Protein AF-A0A7C6PS18-F1 (afdb_monomer_lite)

pLDDT: mean 82.8, std 11.91, range [51.41, 96.12]

Foldseek 3Di:
DPPVVVVVVVVVVVVVVVCCVPPVVVVVVVVVVVVVVVVVVVVVVVVVVVVVVVVVVVVPPDPPPPQPFFQDPVPRDTDRDPAQADPPPRDGGDD

Radius of gyration: 37.12 Å; chains: 1; bounding box: 58×28×103 Å

Secondary structure (DSSP, 8-state):
--HHHHHHHHHHHHHHHHHIIIIIHHHHHHHHHHHHHHHHHHHHHHHHHHHHHHHHHHHTS--TT---EEE-TTT--EEE-SSSB-TTT--B---

Structure (mmCIF, N/CA/C/O backbone):
data_AF-A0A7C6PS18-F1
#
_entry.id   AF-A0A7C6PS18-F1
#
loop_
_atom_site.group_PDB
_atom_site.id
_atom_site.type_symbol
_atom_site.label_atom_id
_atom_site.label_alt_id
_atom_site.label_comp_id
_atom_site.label_asym_id
_atom_site.label_entity_id
_atom_site.label_seq_id
_atom_site.pdbx_PDB_ins_code
_atom_site.Cartn_x
_atom_site.Cartn_y
_atom_site.Cartn_z
_atom_site.occupancy
_atom_site.B_iso_or_equiv
_atom_site.auth_seq_id
_atom_site.auth_comp_id
_atom_site.auth_asym_id
_atom_site.auth_atom_id
_atom_site.pdbx_PDB_model_num
ATOM 1 N N . MET A 1 1 ? 19.377 -4.061 -59.408 1.00 56.97 1 MET A N 1
ATOM 2 C CA . MET A 1 1 ? 19.996 -3.377 -58.254 1.00 56.97 1 MET A CA 1
ATOM 3 C C . MET A 1 1 ? 21.427 -3.850 -58.192 1.00 56.97 1 MET A C 1
ATOM 5 O O . MET A 1 1 ? 21.638 -5.050 -58.073 1.00 56.97 1 MET A O 1
ATOM 9 N N . ASP A 1 2 ? 22.382 -2.943 -58.373 1.00 68.75 2 ASP A N 1
ATOM 10 C CA . ASP A 1 2 ? 23.803 -3.284 -58.339 1.00 68.75 2 ASP A CA 1
ATOM 11 C C . ASP A 1 2 ? 24.164 -3.849 -56.965 1.00 68.75 2 ASP A C 1
ATOM 13 O O . ASP A 1 2 ? 23.728 -3.321 -55.940 1.00 68.75 2 ASP A O 1
ATOM 17 N N . SER A 1 3 ? 24.964 -4.916 -56.940 1.00 73.06 3 SER A N 1
ATOM 18 C CA . SER A 1 3 ? 25.371 -5.626 -55.716 1.00 73.06 3 SER A CA 1
ATOM 19 C C . SER A 1 3 ? 25.985 -4.707 -54.646 1.00 73.06 3 SER A C 1
ATOM 21 O O . SER A 1 3 ? 26.010 -5.056 -53.469 1.00 73.06 3 SER A O 1
ATOM 23 N N . PHE A 1 4 ? 26.472 -3.529 -55.038 1.00 74.06 4 PHE A N 1
ATOM 24 C CA . PHE A 1 4 ? 26.992 -2.503 -54.137 1.00 74.06 4 PHE A CA 1
ATOM 25 C C . PHE A 1 4 ? 25.890 -1.734 -53.393 1.00 74.06 4 PHE A C 1
ATOM 27 O O . PHE A 1 4 ? 26.047 -1.426 -52.212 1.00 74.06 4 PHE A O 1
ATOM 34 N N . GLY A 1 5 ? 24.749 -1.470 -54.035 1.00 80.31 5 GLY A N 1
ATOM 35 C CA . GLY A 1 5 ? 23.631 -0.751 -53.418 1.00 80.31 5 GLY A CA 1
ATOM 36 C C . GLY A 1 5 ? 22.955 -1.550 -52.301 1.00 80.31 5 GLY A C 1
ATOM 37 O O . GLY A 1 5 ? 22.558 -0.983 -51.285 1.00 80.31 5 GLY A O 1
ATOM 38 N N . SER A 1 6 ? 22.886 -2.877 -52.440 1.00 84.75 6 SER A N 1
ATOM 39 C CA . SER A 1 6 ? 22.338 -3.756 -51.400 1.00 84.75 6 SER A CA 1
ATOM 40 C C . SER A 1 6 ? 23.215 -3.816 -50.150 1.00 84.75 6 SER A C 1
ATOM 42 O O . SER A 1 6 ? 22.688 -3.837 -49.043 1.00 84.75 6 SER A O 1
ATOM 44 N N . VAL A 1 7 ? 24.544 -3.799 -50.301 1.00 87.38 7 VAL A N 1
ATOM 45 C CA . VAL A 1 7 ? 25.477 -3.844 -49.160 1.00 87.38 7 VAL A CA 1
ATOM 46 C C . VAL A 1 7 ? 25.380 -2.568 -48.324 1.00 87.38 7 VAL A C 1
ATOM 48 O O . VAL A 1 7 ? 25.317 -2.638 -47.098 1.00 87.38 7 VAL A O 1
ATOM 51 N N . ILE A 1 8 ? 25.295 -1.406 -48.976 1.00 89.69 8 ILE A N 1
ATOM 52 C CA . ILE A 1 8 ? 25.142 -0.115 -48.292 1.00 89.69 8 ILE A CA 1
ATOM 53 C C . ILE A 1 8 ? 23.802 -0.053 -47.550 1.00 89.69 8 ILE A C 1
ATOM 55 O O . ILE A 1 8 ? 23.764 0.347 -46.388 1.00 89.69 8 ILE A O 1
ATOM 59 N N . LEU A 1 9 ? 22.712 -0.500 -48.184 1.00 90.69 9 LEU A N 1
ATOM 60 C CA . LEU A 1 9 ? 21.388 -0.519 -47.561 1.00 90.69 9 LEU A CA 1
ATOM 61 C C . LEU A 1 9 ? 21.364 -1.394 -46.300 1.00 90.69 9 LEU A C 1
ATOM 63 O O . LEU A 1 9 ? 20.887 -0.955 -45.256 1.00 90.69 9 LEU A O 1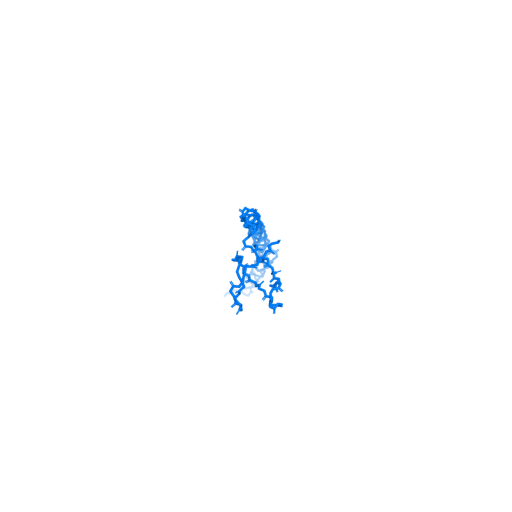
ATOM 67 N N . VAL A 1 10 ? 21.919 -2.607 -46.374 1.00 92.00 10 VAL A N 1
ATOM 68 C CA . VAL A 1 10 ? 22.011 -3.512 -45.218 1.00 92.00 10 VAL A CA 1
ATOM 69 C C . VAL A 1 10 ? 22.868 -2.892 -44.111 1.00 92.00 10 VAL A C 1
ATOM 71 O O . VAL A 1 10 ? 22.475 -2.933 -42.948 1.00 92.00 10 VAL A O 1
ATOM 74 N N . GLY A 1 11 ? 23.985 -2.244 -44.457 1.00 92.06 11 GLY A N 1
ATOM 75 C CA . GLY A 1 11 ? 24.828 -1.535 -43.492 1.00 92.06 11 GLY A CA 1
ATOM 76 C C . GLY A 1 11 ? 24.089 -0.417 -42.748 1.00 92.06 11 GLY A C 1
ATOM 77 O O . GLY A 1 11 ? 24.174 -0.334 -41.524 1.00 92.06 11 GLY A O 1
ATOM 78 N N . VAL A 1 12 ? 23.307 0.402 -43.457 1.00 94.50 12 VAL A N 1
ATOM 79 C CA . VAL A 1 12 ? 22.504 1.477 -42.845 1.00 94.50 12 VAL A CA 1
ATOM 80 C C . VAL A 1 12 ? 21.435 0.913 -41.908 1.00 94.50 12 VAL A C 1
ATOM 82 O O . VAL A 1 12 ? 21.257 1.430 -40.807 1.00 94.50 12 VAL A O 1
ATOM 85 N N . LEU A 1 13 ? 20.755 -0.166 -42.302 1.00 93.56 13 LEU A N 1
ATOM 86 C CA . LEU A 1 13 ? 19.742 -0.809 -41.459 1.00 93.56 13 LEU A CA 1
ATOM 87 C C . LEU A 1 13 ? 20.347 -1.399 -40.180 1.00 93.56 13 LEU A C 1
ATOM 89 O O . LEU A 1 13 ? 19.759 -1.259 -39.108 1.00 93.56 13 LEU A O 1
ATOM 93 N N . ILE A 1 14 ? 21.538 -1.999 -40.272 1.00 94.75 14 ILE A N 1
ATOM 94 C CA . ILE A 1 14 ? 22.268 -2.502 -39.102 1.00 94.75 14 ILE A CA 1
ATOM 95 C C . ILE A 1 14 ? 22.628 -1.344 -38.170 1.00 94.75 14 ILE A C 1
ATOM 97 O O . ILE A 1 14 ? 22.358 -1.423 -36.976 1.00 94.75 14 ILE A O 1
ATOM 101 N N . ILE A 1 15 ? 23.176 -0.245 -38.696 1.00 94.56 15 ILE A N 1
ATOM 102 C CA . ILE A 1 15 ? 23.539 0.923 -37.880 1.00 94.56 15 ILE A CA 1
ATOM 103 C C . ILE A 1 15 ? 22.300 1.518 -37.195 1.00 94.56 15 ILE A C 1
ATOM 105 O O . ILE A 1 15 ? 22.340 1.791 -35.998 1.00 94.56 15 ILE A O 1
ATOM 109 N N . MET A 1 16 ? 21.181 1.663 -37.909 1.00 91.44 16 MET A N 1
ATOM 110 C CA . MET A 1 16 ? 19.925 2.157 -37.329 1.00 91.44 16 MET A CA 1
ATOM 111 C C . MET A 1 16 ? 19.380 1.225 -36.243 1.00 91.44 16 MET A C 1
ATOM 113 O O . MET A 1 16 ? 18.917 1.694 -35.205 1.00 91.44 16 MET A O 1
ATOM 117 N N . SER A 1 17 ? 19.490 -0.091 -36.440 1.00 93.38 17 SER A N 1
ATOM 118 C CA . SER A 1 17 ? 19.116 -1.079 -35.427 1.00 93.38 17 SER A CA 1
ATOM 119 C C . SER A 1 17 ? 20.005 -0.982 -34.184 1.00 93.38 17 SER A C 1
ATOM 121 O O . SER A 1 17 ? 19.491 -0.973 -33.067 1.00 93.38 17 SER A O 1
ATOM 123 N N . LEU A 1 18 ? 21.320 -0.820 -34.356 1.00 94.00 18 LEU A N 1
ATOM 124 C CA . LEU A 1 18 ? 22.254 -0.648 -33.243 1.00 94.00 18 LEU A CA 1
ATOM 125 C C . LEU A 1 18 ? 21.981 0.640 -32.462 1.00 94.00 18 LEU A C 1
ATOM 127 O O . LEU A 1 18 ? 21.984 0.607 -31.233 1.00 94.00 18 LEU A O 1
ATOM 131 N N . ILE A 1 19 ? 21.689 1.755 -33.138 1.00 94.06 19 ILE A N 1
ATOM 132 C CA . ILE A 1 19 ? 21.320 3.019 -32.478 1.00 94.06 19 ILE A CA 1
ATOM 133 C C . ILE A 1 19 ? 20.028 2.842 -31.674 1.00 94.06 19 ILE A C 1
ATOM 135 O O . ILE A 1 19 ? 19.951 3.262 -30.521 1.00 94.06 19 ILE A O 1
ATOM 139 N N . TRP A 1 20 ? 19.025 2.179 -32.250 1.00 93.31 20 TRP A N 1
ATOM 140 C CA . TRP A 1 20 ? 17.758 1.934 -31.566 1.00 93.31 20 TRP A CA 1
ATOM 141 C C . TRP A 1 20 ? 17.942 1.107 -30.288 1.00 93.31 20 TRP A C 1
ATOM 143 O O . TRP A 1 20 ? 17.425 1.472 -29.232 1.00 93.31 20 TRP A O 1
ATOM 153 N N . LEU A 1 21 ? 18.722 0.025 -30.368 1.00 92.00 21 LEU A N 1
ATOM 154 C CA . LEU A 1 21 ? 18.977 -0.867 -29.236 1.00 92.00 21 LEU A CA 1
ATOM 155 C C . LEU A 1 21 ? 19.849 -0.221 -28.153 1.00 92.00 21 LEU A C 1
ATOM 157 O O . LEU A 1 21 ? 19.626 -0.474 -26.975 1.00 92.00 21 LEU A O 1
ATOM 161 N N . THR A 1 22 ? 20.830 0.601 -28.533 1.00 92.06 22 THR A N 1
ATOM 162 C CA . THR A 1 22 ? 21.802 1.166 -27.578 1.00 92.06 22 THR A CA 1
ATOM 163 C C . THR A 1 22 ? 21.389 2.508 -26.986 1.00 92.06 22 THR A C 1
ATOM 165 O O . THR A 1 22 ? 21.823 2.824 -25.883 1.00 92.06 22 THR A O 1
ATOM 168 N N . PHE A 1 23 ? 20.545 3.288 -27.666 1.00 89.31 23 PHE A N 1
ATOM 169 C CA . PHE A 1 23 ? 20.139 4.614 -27.187 1.00 89.31 23 PHE A CA 1
ATOM 170 C C . PHE A 1 23 ? 18.642 4.719 -26.908 1.00 89.31 23 PHE A C 1
ATOM 172 O O . PHE A 1 23 ? 18.256 5.222 -25.857 1.00 89.31 23 PHE A O 1
ATOM 179 N N . ILE A 1 24 ? 17.788 4.253 -27.821 1.00 90.75 24 ILE A N 1
ATOM 180 C CA . ILE A 1 24 ? 16.345 4.533 -27.740 1.00 90.75 24 ILE A CA 1
ATOM 181 C C . ILE A 1 24 ? 15.652 3.621 -26.725 1.00 90.75 24 ILE A C 1
ATOM 183 O O . ILE A 1 24 ? 14.926 4.118 -25.865 1.00 90.75 24 ILE A O 1
ATOM 187 N N . MET A 1 25 ? 15.891 2.307 -26.784 1.00 88.56 25 MET A N 1
ATOM 188 C CA . MET A 1 25 ? 15.304 1.371 -25.816 1.00 88.56 25 MET A CA 1
ATOM 189 C C . MET A 1 25 ? 15.688 1.671 -24.358 1.00 88.56 25 MET A C 1
ATOM 191 O O . MET A 1 25 ? 14.774 1.842 -23.552 1.00 88.56 25 MET A O 1
ATOM 195 N N . PRO A 1 26 ? 16.980 1.809 -23.995 1.00 90.88 26 PRO A N 1
ATOM 196 C CA . PRO A 1 26 ? 17.348 2.066 -22.602 1.00 90.88 26 PRO A CA 1
ATOM 197 C C . PRO A 1 26 ? 16.826 3.416 -22.098 1.00 90.88 26 PRO A C 1
ATOM 199 O O . PRO A 1 26 ? 16.447 3.534 -20.935 1.00 90.88 26 PRO A O 1
ATOM 202 N N . TYR A 1 27 ? 16.736 4.429 -22.967 1.00 88.25 27 TYR A N 1
ATOM 203 C CA . TYR A 1 27 ? 16.115 5.701 -22.605 1.00 88.25 27 TYR A CA 1
ATOM 204 C C . TYR A 1 27 ? 14.627 5.532 -22.263 1.00 88.25 27 TYR A C 1
ATOM 206 O O . TYR A 1 27 ? 14.179 6.008 -21.219 1.00 88.25 27 TYR A O 1
ATOM 214 N N . ALA A 1 28 ? 13.869 4.814 -23.096 1.00 88.81 28 ALA A N 1
ATOM 215 C CA . ALA A 1 28 ? 12.451 4.557 -22.851 1.00 88.81 28 ALA A CA 1
ATOM 216 C C . ALA A 1 28 ? 12.219 3.748 -21.562 1.00 88.81 28 ALA A C 1
ATOM 218 O O . ALA A 1 28 ? 11.313 4.063 -20.791 1.00 88.81 28 ALA A O 1
ATOM 219 N N . GLU A 1 29 ? 13.060 2.743 -21.298 1.00 89.69 29 GLU A N 1
ATOM 220 C CA . GLU A 1 29 ? 13.001 1.948 -20.066 1.00 89.69 29 GLU A CA 1
ATOM 221 C C . GLU A 1 29 ? 13.306 2.792 -18.826 1.00 89.69 29 GLU A C 1
ATOM 223 O O . GLU A 1 29 ? 12.561 2.713 -17.851 1.00 89.69 29 GLU A O 1
ATOM 228 N N . SER A 1 30 ? 14.326 3.658 -18.885 1.00 90.62 30 SER A N 1
ATOM 229 C CA . SER A 1 30 ? 14.669 4.551 -17.768 1.00 90.62 30 SER A CA 1
ATOM 230 C C . SER A 1 30 ? 13.545 5.528 -17.421 1.00 90.62 30 SER A C 1
ATOM 232 O O . SER A 1 30 ? 13.292 5.812 -16.251 1.00 90.62 30 SER A O 1
ATOM 234 N N . LYS A 1 31 ? 12.821 6.020 -18.434 1.00 91.50 31 LYS A N 1
ATOM 235 C CA . LYS A 1 31 ? 11.680 6.909 -18.215 1.00 91.50 31 LYS A CA 1
ATOM 236 C C . LYS A 1 31 ? 10.507 6.180 -17.580 1.00 91.50 31 LYS A C 1
ATOM 238 O O . LYS A 1 31 ? 9.915 6.691 -16.638 1.00 91.50 31 LYS A O 1
ATOM 243 N N . LYS A 1 32 ? 10.232 4.960 -18.038 1.00 92.88 32 LYS A N 1
ATOM 244 C CA . LYS A 1 32 ? 9.186 4.121 -17.458 1.00 92.88 32 LYS A CA 1
ATOM 245 C C . LYS A 1 32 ? 9.490 3.732 -16.008 1.00 92.88 32 LYS A C 1
ATOM 247 O O . LYS A 1 32 ? 8.569 3.706 -15.200 1.00 92.88 32 LYS A O 1
ATOM 252 N N . SER A 1 33 ? 10.747 3.432 -15.666 1.00 90.88 33 SER A N 1
ATOM 253 C CA . SER A 1 33 ? 11.118 3.133 -14.276 1.00 90.88 33 SER A CA 1
ATOM 254 C C . SER A 1 33 ? 10.964 4.355 -13.369 1.00 90.88 33 SER A C 1
ATOM 256 O O . SER A 1 33 ? 10.397 4.230 -12.294 1.00 90.88 33 SER A O 1
ATOM 258 N N . GLU A 1 34 ? 11.377 5.542 -13.826 1.00 93.12 34 GLU A N 1
ATOM 259 C CA . GLU A 1 34 ? 11.215 6.798 -13.072 1.00 93.12 34 GLU A CA 1
ATOM 260 C C . GLU A 1 34 ? 9.736 7.112 -12.778 1.00 93.12 34 GLU A C 1
ATOM 262 O O . GLU A 1 34 ? 9.394 7.529 -11.672 1.00 93.12 34 GLU A O 1
ATOM 267 N N . GLU A 1 35 ? 8.849 6.879 -13.750 1.00 92.56 35 GLU A N 1
ATOM 268 C CA . GLU A 1 35 ? 7.401 7.048 -13.575 1.00 92.56 35 GLU A CA 1
ATOM 269 C C . GLU A 1 35 ? 6.810 6.030 -12.588 1.00 92.56 35 GLU A C 1
ATOM 271 O O . GLU A 1 35 ? 6.033 6.413 -11.712 1.00 92.56 35 GLU A O 1
ATOM 276 N N . LEU A 1 36 ? 7.211 4.757 -12.682 1.00 92.69 36 LEU A N 1
ATOM 277 C CA . LEU A 1 36 ? 6.773 3.702 -11.761 1.00 92.69 36 LEU A CA 1
ATOM 278 C C . LEU A 1 36 ? 7.218 3.979 -10.317 1.00 92.69 36 LEU A C 1
ATOM 280 O O . LEU A 1 36 ? 6.410 3.857 -9.397 1.00 92.69 36 LEU A O 1
ATOM 284 N N . ASP A 1 37 ? 8.462 4.419 -10.121 1.00 94.19 37 ASP A N 1
ATOM 285 C CA . ASP A 1 37 ? 8.994 4.767 -8.798 1.00 94.19 37 ASP A CA 1
ATOM 286 C C . ASP A 1 37 ? 8.242 5.964 -8.185 1.00 94.19 37 ASP A C 1
ATOM 288 O O . ASP A 1 37 ? 7.990 6.023 -6.974 1.00 94.19 37 ASP A O 1
ATOM 292 N N . ALA A 1 38 ? 7.860 6.941 -9.015 1.00 93.50 38 ALA A N 1
ATOM 293 C CA . ALA A 1 38 ? 7.072 8.089 -8.579 1.00 93.50 38 ALA A CA 1
ATOM 294 C C . ALA A 1 38 ? 5.647 7.687 -8.163 1.00 93.50 38 ALA A C 1
ATOM 296 O O . ALA A 1 38 ? 5.151 8.182 -7.145 1.00 93.50 38 ALA A O 1
ATOM 297 N N . GLU A 1 39 ? 5.012 6.783 -8.914 1.00 94.19 39 GLU A N 1
ATOM 298 C CA . GLU A 1 39 ? 3.682 6.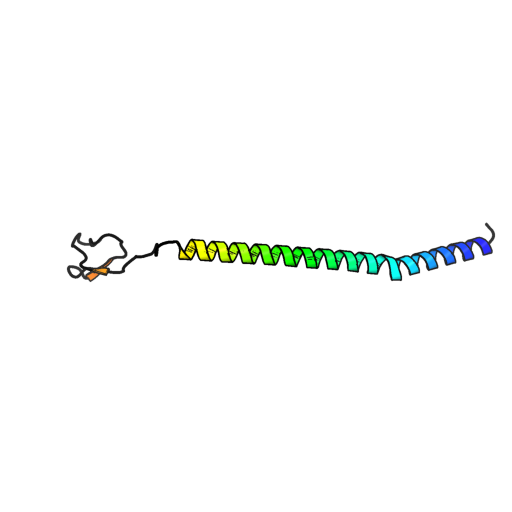247 -8.611 1.00 94.19 39 GLU A CA 1
ATOM 299 C C . GLU A 1 39 ? 3.688 5.420 -7.316 1.00 94.19 39 GLU A C 1
ATOM 301 O O . GLU A 1 39 ? 2.869 5.665 -6.426 1.00 94.19 39 GLU A O 1
ATOM 306 N N . GLU A 1 40 ? 4.656 4.514 -7.141 1.00 94.88 40 GLU A N 1
ATOM 307 C CA . GLU A 1 40 ? 4.793 3.706 -5.921 1.00 94.88 40 GLU A CA 1
ATOM 308 C C . GLU A 1 40 ? 4.949 4.591 -4.675 1.00 94.88 40 GLU A C 1
ATOM 310 O O . GLU A 1 40 ? 4.299 4.377 -3.643 1.00 94.88 40 GLU A O 1
ATOM 315 N N . LYS A 1 41 ? 5.753 5.654 -4.780 1.00 94.50 41 LYS A N 1
ATOM 316 C CA . LYS A 1 41 ? 5.958 6.613 -3.688 1.00 94.50 41 LYS A CA 1
ATOM 317 C C . 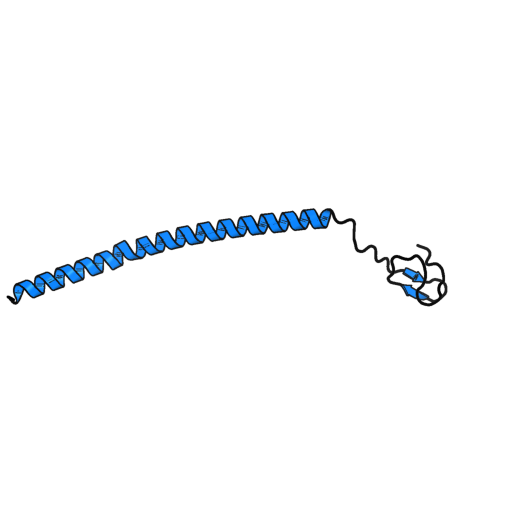LYS A 1 41 ? 4.709 7.437 -3.366 1.00 94.50 41 LYS A C 1
ATOM 319 O O . LYS A 1 41 ? 4.566 7.906 -2.231 1.00 94.50 41 LYS A O 1
ATOM 324 N N . ASP A 1 42 ? 3.833 7.686 -4.335 1.00 96.12 42 ASP A N 1
ATOM 325 C CA . ASP A 1 42 ? 2.549 8.345 -4.083 1.00 96.12 42 ASP A CA 1
ATOM 326 C C . ASP A 1 42 ? 1.565 7.398 -3.387 1.00 96.12 42 ASP A C 1
ATOM 328 O O . ASP A 1 42 ? 1.007 7.746 -2.344 1.00 96.12 42 ASP A O 1
ATOM 332 N N . ILE A 1 43 ? 1.443 6.163 -3.882 1.00 94.75 43 ILE A N 1
ATOM 333 C CA . ILE A 1 43 ? 0.592 5.124 -3.285 1.00 94.75 43 ILE A CA 1
ATOM 334 C C . ILE A 1 43 ? 0.996 4.860 -1.830 1.00 94.75 43 ILE A C 1
ATOM 336 O O . ILE A 1 43 ? 0.129 4.809 -0.954 1.00 94.75 43 ILE A O 1
ATOM 340 N N . SER A 1 44 ? 2.298 4.743 -1.555 1.00 93.88 44 SER A N 1
ATOM 341 C CA . SER A 1 44 ? 2.813 4.533 -0.199 1.00 93.88 44 SER A CA 1
ATOM 342 C C . SER A 1 44 ? 2.411 5.673 0.749 1.00 93.88 44 SER A C 1
ATOM 344 O O . SER A 1 44 ? 1.820 5.429 1.802 1.00 93.88 44 SER A O 1
ATOM 346 N N . ARG A 1 45 ? 2.585 6.936 0.328 1.00 94.31 45 ARG A N 1
ATOM 347 C CA . ARG A 1 45 ? 2.153 8.110 1.111 1.00 94.31 45 ARG A CA 1
ATOM 348 C C . ARG A 1 45 ? 0.644 8.131 1.359 1.00 94.31 45 ARG A C 1
ATOM 350 O O . ARG A 1 45 ? 0.205 8.461 2.460 1.00 94.31 45 ARG A O 1
ATOM 357 N N . GLN A 1 46 ? -0.162 7.770 0.360 1.00 93.88 46 GLN A N 1
ATOM 358 C CA . GLN A 1 46 ? -1.614 7.674 0.532 1.00 93.88 46 GLN A CA 1
ATOM 359 C C . GLN A 1 46 ? -2.008 6.568 1.518 1.00 93.88 46 GLN A C 1
ATOM 361 O O . GLN A 1 46 ? -2.960 6.737 2.284 1.00 93.88 46 GLN A O 1
ATOM 366 N N . TYR A 1 47 ? -1.309 5.431 1.496 1.00 90.88 47 TYR A N 1
ATOM 367 C CA . TYR A 1 47 ? -1.547 4.337 2.431 1.00 90.88 47 TYR A CA 1
ATOM 368 C C . TYR A 1 47 ? -1.224 4.755 3.868 1.00 90.88 47 TYR A C 1
ATOM 370 O O . TYR A 1 47 ? -2.074 4.588 4.742 1.00 90.88 47 TYR A O 1
ATOM 378 N N . GLU A 1 48 ? -0.058 5.363 4.099 1.00 89.75 48 GLU A N 1
ATOM 379 C CA . GLU A 1 48 ? 0.345 5.875 5.415 1.00 89.75 48 GLU A CA 1
ATOM 380 C C . GLU A 1 48 ? -0.682 6.874 5.965 1.00 89.75 48 GLU A 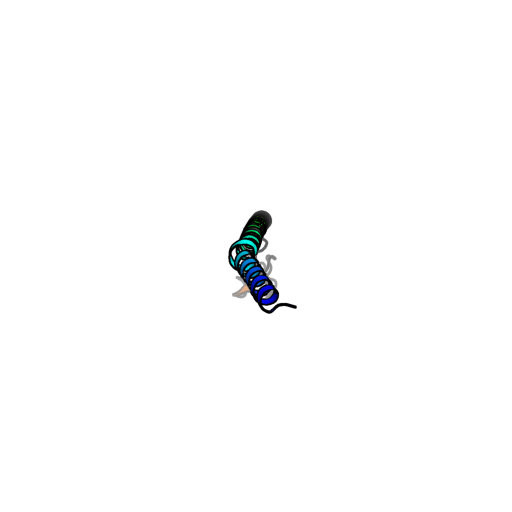C 1
ATOM 382 O O . GLU A 1 48 ? -1.168 6.704 7.083 1.00 89.75 48 GLU A O 1
ATOM 387 N N . ALA A 1 49 ? -1.123 7.839 5.149 1.00 87.88 49 ALA A N 1
ATOM 388 C CA . ALA A 1 49 ? -2.148 8.803 5.550 1.00 87.88 49 ALA A CA 1
ATOM 389 C C . ALA A 1 49 ? -3.477 8.131 5.953 1.00 87.88 49 ALA A C 1
ATOM 391 O O . ALA A 1 49 ? -4.101 8.517 6.945 1.00 87.88 49 ALA A O 1
ATOM 392 N N . LYS A 1 50 ? -3.903 7.091 5.221 1.00 88.19 50 LYS A N 1
ATOM 393 C CA . LYS A 1 50 ? -5.118 6.318 5.539 1.00 88.19 50 LYS A CA 1
ATOM 394 C C . LYS A 1 50 ? -4.967 5.472 6.803 1.00 88.19 50 LYS A C 1
ATOM 396 O O . LYS A 1 50 ? -5.953 5.275 7.513 1.00 88.19 50 LYS A O 1
ATOM 401 N N . VAL A 1 51 ? -3.777 4.936 7.081 1.00 87.94 51 VAL A N 1
ATOM 402 C CA . VAL A 1 51 ? -3.505 4.197 8.325 1.00 87.94 51 VAL A CA 1
ATOM 403 C C . VAL A 1 51 ? -3.581 5.145 9.513 1.00 87.94 51 VAL A C 1
ATOM 405 O O . VAL A 1 51 ? -4.359 4.885 10.425 1.00 87.94 51 VAL A O 1
ATOM 408 N N . THR A 1 52 ? -2.897 6.289 9.451 1.00 82.31 52 THR A N 1
ATOM 409 C CA . THR A 1 52 ? -2.945 7.300 10.515 1.00 82.31 52 THR A CA 1
ATOM 410 C C . THR A 1 52 ? -4.368 7.806 10.758 1.00 82.31 52 THR A C 1
ATOM 412 O O . THR A 1 52 ? -4.783 7.957 11.905 1.00 82.31 52 THR A O 1
ATOM 415 N N . GLN A 1 53 ? -5.166 8.014 9.703 1.00 79.56 53 GLN A N 1
ATOM 416 C CA . GLN A 1 53 ? -6.570 8.399 9.865 1.00 79.56 53 GLN A CA 1
ATOM 417 C C . GLN A 1 53 ? -7.380 7.328 10.613 1.00 79.56 53 GLN A C 1
ATOM 419 O O . GLN A 1 53 ? -8.148 7.668 11.512 1.00 79.56 53 GLN A O 1
ATOM 424 N N . ARG A 1 54 ? -7.186 6.042 10.288 1.00 73.50 54 ARG A N 1
ATOM 425 C CA . ARG A 1 54 ? -7.850 4.935 10.995 1.00 73.50 54 ARG A CA 1
ATOM 426 C C . ARG A 1 54 ? -7.382 4.792 12.440 1.00 73.50 54 ARG A C 1
ATOM 428 O O . ARG A 1 54 ? -8.193 4.455 13.294 1.00 73.50 54 ARG A O 1
ATOM 435 N N . GLU A 1 55 ? -6.113 5.060 12.730 1.00 75.38 55 GLU A N 1
ATOM 436 C CA . GLU A 1 55 ? -5.591 5.067 14.102 1.00 75.38 55 GLU A CA 1
ATOM 437 C C . GLU A 1 55 ? -6.216 6.185 14.940 1.00 75.38 55 GLU A C 1
ATOM 439 O O . GLU A 1 55 ? -6.614 5.938 16.075 1.00 75.38 55 GLU A O 1
ATOM 444 N N . ILE A 1 56 ? -6.364 7.391 14.380 1.00 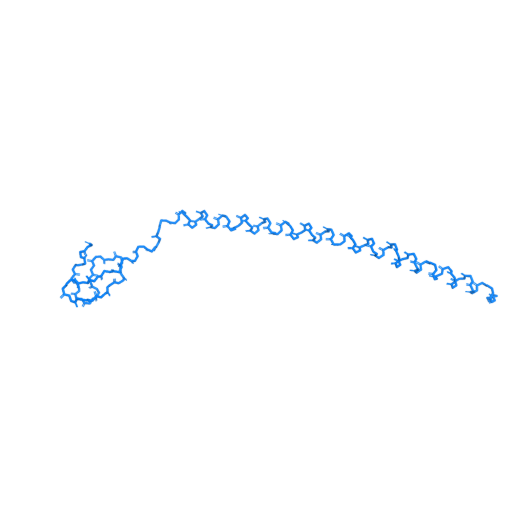73.06 56 ILE A N 1
ATOM 445 C CA . ILE A 1 56 ? -7.043 8.513 15.048 1.00 73.06 56 ILE A CA 1
ATOM 446 C C . ILE A 1 56 ? -8.526 8.196 15.260 1.00 73.06 56 ILE A C 1
ATOM 448 O O . ILE A 1 56 ? -9.055 8.438 16.344 1.00 73.06 56 ILE A O 1
ATOM 452 N N . GLU A 1 57 ? -9.195 7.632 14.250 1.00 71.62 57 GLU A N 1
ATOM 453 C CA . GLU A 1 57 ? -10.591 7.206 14.363 1.00 71.62 57 GLU A CA 1
ATOM 454 C C . GLU A 1 57 ? -10.752 6.148 15.462 1.00 71.62 57 GLU A C 1
ATOM 456 O O . GLU A 1 57 ? -11.626 6.289 16.311 1.00 71.62 57 GLU A O 1
ATOM 461 N N . PHE A 1 58 ? -9.860 5.153 15.519 1.00 67.88 58 PHE A N 1
ATOM 462 C CA . PHE A 1 58 ? -9.863 4.115 16.550 1.00 67.88 58 PHE A CA 1
ATOM 463 C C . PHE A 1 58 ? -9.535 4.657 17.949 1.00 67.88 58 PHE A C 1
ATOM 465 O O . PHE A 1 58 ? -10.193 4.277 18.914 1.00 67.88 58 PHE A O 1
ATOM 472 N N . ALA A 1 59 ? -8.578 5.581 18.074 1.00 66.62 59 ALA A N 1
ATOM 473 C CA . ALA A 1 59 ? -8.252 6.247 19.338 1.00 66.62 59 ALA A CA 1
ATOM 474 C C . ALA A 1 59 ? -9.402 7.135 19.851 1.00 66.62 59 ALA A C 1
ATOM 476 O O . ALA A 1 59 ? -9.522 7.360 21.055 1.00 66.62 59 ALA A O 1
ATOM 477 N N . GLY A 1 60 ? -10.253 7.625 18.944 1.00 63.72 60 GLY A N 1
ATOM 478 C CA . GLY A 1 60 ? -11.474 8.363 19.257 1.00 63.72 60 GLY A CA 1
ATOM 479 C C . GLY A 1 60 ? -12.680 7.483 19.600 1.00 63.72 60 GLY A C 1
ATOM 480 O O . GLY A 1 60 ? -13.687 8.015 20.070 1.00 63.72 60 GLY A O 1
ATOM 481 N N . VAL A 1 61 ? -12.610 6.159 19.402 1.00 63.50 61 VAL A N 1
ATOM 482 C CA . VAL A 1 61 ? -13.655 5.235 19.858 1.00 63.50 61 VAL A CA 1
ATOM 483 C C . VAL A 1 61 ? -13.477 5.032 21.366 1.00 63.50 61 VAL A C 1
ATOM 485 O O . VAL A 1 61 ? -12.501 4.403 21.775 1.00 63.50 61 VAL A O 1
ATOM 488 N N . PRO A 1 62 ? -14.399 5.509 22.227 1.00 56.69 62 PRO A N 1
ATOM 489 C CA . PRO A 1 62 ? -14.331 5.199 23.648 1.00 56.69 62 PRO A CA 1
ATOM 490 C C . PRO A 1 62 ? -14.443 3.684 23.794 1.00 56.69 62 PRO A C 1
ATOM 492 O O . PRO A 1 62 ? -15.482 3.134 23.439 1.00 56.69 62 PRO A O 1
ATOM 495 N N . ASN A 1 63 ? -13.358 3.037 24.241 1.00 58.56 63 ASN A N 1
ATOM 496 C CA . ASN A 1 63 ? -13.209 1.612 24.555 1.00 58.56 63 ASN A CA 1
ATOM 497 C C . ASN A 1 63 ? -14.498 0.805 24.330 1.00 58.56 63 ASN A C 1
ATOM 499 O O . ASN A 1 63 ? -15.247 0.523 25.265 1.00 58.56 63 ASN A O 1
ATOM 503 N N . ALA A 1 64 ? -14.788 0.437 23.076 1.00 54.03 64 ALA A N 1
ATOM 504 C CA . ALA A 1 64 ? -16.035 -0.254 22.738 1.00 54.03 64 ALA A CA 1
ATOM 505 C C . ALA A 1 64 ? -16.101 -1.687 23.312 1.00 54.03 64 ALA A C 1
ATOM 507 O O . ALA A 1 64 ? -17.098 -2.391 23.127 1.00 54.03 64 ALA A O 1
ATOM 508 N N . LEU A 1 65 ? -15.077 -2.101 24.061 1.00 51.41 65 LEU A N 1
ATOM 509 C CA . LEU A 1 65 ? -15.011 -3.347 24.802 1.00 51.41 65 LEU A CA 1
ATOM 510 C C . LEU A 1 65 ? -14.774 -3.116 26.304 1.00 51.41 65 LEU A C 1
ATOM 512 O O . LEU A 1 65 ? -13.831 -3.662 26.863 1.00 51.41 65 LEU A O 1
ATOM 516 N N . ASP A 1 66 ? -15.659 -2.395 26.996 1.00 57.84 66 ASP A N 1
ATOM 517 C CA . ASP A 1 66 ? -15.889 -2.719 28.414 1.00 57.84 66 ASP A CA 1
ATOM 518 C C . ASP A 1 66 ? -16.775 -3.973 28.499 1.00 57.84 66 ASP A C 1
ATOM 520 O O . ASP A 1 66 ? -17.964 -3.932 28.817 1.00 57.84 66 ASP A O 1
ATOM 524 N N . TRP A 1 67 ? -16.216 -5.106 28.076 1.00 60.72 67 TRP A N 1
ATOM 525 C CA . TRP A 1 67 ? -16.741 -6.412 28.450 1.00 60.72 67 TRP A CA 1
ATOM 526 C C . TRP A 1 67 ? -16.015 -6.803 29.730 1.00 60.72 67 TRP A C 1
ATOM 528 O O . TRP A 1 67 ? -15.035 -7.547 29.692 1.00 60.72 67 TRP A O 1
ATOM 538 N N . SER A 1 68 ? -16.450 -6.258 30.866 1.00 66.94 68 SER A N 1
ATOM 539 C CA . SER A 1 68 ? -15.939 -6.710 32.156 1.00 66.94 68 SER A CA 1
ATOM 540 C C . SER A 1 68 ? -16.418 -8.144 32.398 1.00 66.94 68 SER A C 1
ATOM 542 O O . SER A 1 68 ? -17.611 -8.442 32.450 1.00 66.94 68 SER A O 1
ATOM 544 N N . MET A 1 69 ? -15.466 -9.073 32.471 1.00 71.56 69 MET A N 1
ATOM 545 C CA . MET A 1 69 ? -15.733 -10.459 32.838 1.00 71.56 69 MET A CA 1
ATOM 546 C C . MET A 1 69 ? -15.954 -10.503 34.352 1.00 71.56 69 MET A C 1
ATOM 548 O O . MET A 1 69 ? -15.001 -10.383 35.118 1.00 71.56 69 MET A O 1
ATOM 552 N N . GLN A 1 70 ? -17.207 -10.642 34.783 1.00 79.50 70 GLN A N 1
ATOM 553 C CA . GLN A 1 70 ? -17.584 -10.629 36.199 1.00 79.50 70 GLN A CA 1
ATOM 554 C C . GLN A 1 70 ? -18.067 -12.005 36.647 1.00 79.50 70 GLN A C 1
ATOM 556 O O . GLN A 1 70 ? -18.902 -12.644 36.001 1.00 79.50 70 GLN A O 1
ATOM 561 N N . ILE A 1 71 ? -17.551 -12.470 37.782 1.00 82.44 71 ILE A N 1
ATOM 562 C CA . ILE A 1 71 ? -17.977 -13.729 38.391 1.00 82.44 71 ILE A CA 1
ATOM 563 C C . ILE A 1 71 ? -19.120 -13.422 39.353 1.00 82.44 71 ILE A C 1
ATOM 565 O O . ILE A 1 71 ? -18.969 -12.635 40.283 1.00 82.44 71 ILE A O 1
ATOM 569 N N . CYS A 1 72 ? -20.270 -14.057 39.141 1.00 86.81 72 CYS A N 1
ATOM 570 C CA . CYS A 1 72 ? -21.407 -13.921 40.040 1.00 86.81 72 CYS A CA 1
ATOM 571 C C . CYS A 1 72 ? -21.083 -14.542 41.403 1.00 86.81 72 CYS A C 1
ATOM 573 O O . CYS A 1 72 ? -20.810 -15.741 41.476 1.00 86.81 72 CYS A O 1
ATOM 575 N N . GLN A 1 73 ? -21.168 -13.756 42.478 1.00 84.75 73 GLN A N 1
ATOM 576 C CA . GLN A 1 73 ? -20.904 -14.246 43.836 1.00 84.75 73 GLN A CA 1
ATOM 577 C C . GLN A 1 73 ? -21.950 -15.269 44.310 1.00 84.75 73 GLN A C 1
ATOM 579 O O . GLN A 1 73 ? -21.615 -16.167 45.075 1.00 84.75 73 GLN A O 1
ATOM 584 N N . ASP A 1 74 ? -23.181 -15.200 43.792 1.00 87.69 74 ASP A N 1
ATOM 585 C CA . ASP A 1 74 ? -24.270 -16.090 44.212 1.00 87.69 74 ASP A CA 1
ATOM 586 C C . ASP A 1 74 ? -24.160 -17.506 43.630 1.00 87.69 74 ASP A C 1
ATOM 588 O O . ASP A 1 74 ? -24.602 -18.474 44.246 1.00 87.69 74 ASP A O 1
ATOM 592 N N . CYS A 1 75 ? -23.622 -17.648 42.412 1.00 91.12 75 CYS A N 1
ATOM 593 C CA . CYS A 1 75 ? -23.638 -18.933 41.696 1.00 91.12 75 CYS A CA 1
ATOM 594 C C . CYS A 1 75 ? -22.318 -19.327 41.019 1.00 91.12 75 CYS A C 1
ATOM 596 O O . CYS A 1 75 ? -22.264 -20.370 40.359 1.00 91.12 75 CYS A O 1
ATOM 598 N N . GLY A 1 76 ? -21.276 -18.498 41.131 1.00 84.31 76 GLY A N 1
ATOM 599 C CA . GLY A 1 76 ? -19.946 -18.739 40.564 1.00 84.31 76 GLY A CA 1
ATOM 600 C C . GLY A 1 76 ? -19.876 -18.690 39.034 1.00 84.31 76 GLY A C 1
ATOM 601 O O . GLY A 1 76 ? -18.854 -19.051 38.456 1.00 84.31 76 GLY A O 1
ATOM 602 N N . PHE A 1 77 ? -20.951 -18.283 38.354 1.00 88.06 77 PHE A N 1
ATOM 603 C CA . PHE A 1 77 ? -20.981 -18.216 36.895 1.00 88.06 77 PHE A CA 1
ATOM 604 C C . PHE A 1 77 ? -20.207 -16.999 36.379 1.00 88.06 77 PHE A C 1
ATOM 606 O O . PHE A 1 77 ? -20.379 -15.886 36.880 1.00 88.06 77 PHE A O 1
ATOM 613 N N . VAL A 1 78 ? -19.383 -17.220 35.357 1.00 85.94 78 VAL A N 1
ATOM 614 C CA . VAL A 1 78 ? -18.637 -16.171 34.660 1.00 85.94 78 VAL A CA 1
ATOM 615 C C . VAL A 1 78 ? -19.559 -15.492 33.655 1.00 85.94 78 VAL A C 1
ATOM 617 O O . VAL A 1 78 ? -20.027 -16.122 32.709 1.00 85.94 78 VAL A O 1
ATOM 620 N N . ASN A 1 79 ? -19.782 -14.198 33.835 1.00 82.50 79 ASN A N 1
ATOM 621 C CA . ASN A 1 79 ? -20.577 -13.382 32.935 1.00 82.50 79 ASN A CA 1
ATOM 622 C C . ASN A 1 79 ? -19.669 -12.493 32.088 1.00 82.50 79 ASN A C 1
ATOM 624 O O . ASN A 1 79 ? -18.756 -11.854 32.603 1.00 82.50 79 ASN A O 1
ATOM 628 N N . ILE A 1 80 ? -19.944 -12.452 30.786 1.00 79.31 80 ILE A N 1
ATOM 629 C CA . ILE A 1 80 ? -19.311 -11.547 29.824 1.00 79.31 80 ILE A CA 1
ATOM 630 C C . ILE A 1 80 ? -20.434 -10.646 29.312 1.00 79.31 80 ILE A C 1
ATOM 632 O O . ILE A 1 80 ? -21.030 -10.896 28.265 1.00 79.31 80 ILE A O 1
ATOM 636 N N . CYS A 1 81 ? -20.824 -9.660 30.116 1.00 67.31 81 CYS A N 1
ATOM 637 C CA . CYS A 1 81 ? -21.971 -8.810 29.819 1.00 67.31 81 CYS A CA 1
ATOM 638 C C . CYS A 1 81 ? -21.744 -7.377 30.297 1.00 67.31 81 CYS A C 1
ATOM 640 O O . CYS A 1 81 ? -21.092 -7.142 31.306 1.00 67.31 81 CYS A O 1
ATOM 642 N N . ARG A 1 82 ? -22.336 -6.412 29.584 1.00 66.50 82 ARG A N 1
ATOM 643 C CA . ARG A 1 82 ? -22.385 -5.003 30.018 1.00 66.50 82 ARG A CA 1
ATOM 644 C C . ARG A 1 82 ? -23.373 -4.766 31.162 1.00 66.50 82 ARG A C 1
ATOM 646 O O . ARG A 1 82 ? -23.346 -3.724 31.804 1.00 66.50 82 ARG A O 1
ATOM 653 N N . THR A 1 83 ? -24.307 -5.690 31.357 1.00 65.38 83 THR A N 1
ATOM 654 C CA . THR A 1 83 ? -25.376 -5.589 32.348 1.00 65.38 83 THR A CA 1
ATOM 655 C C . THR A 1 83 ? -24.884 -6.109 33.691 1.00 65.38 83 THR A C 1
ATOM 657 O O . THR A 1 83 ? -24.317 -7.195 33.749 1.00 65.38 83 THR A O 1
ATOM 660 N N . GLY A 1 84 ? -25.140 -5.383 34.780 1.00 74.81 84 GLY A N 1
ATOM 661 C CA . GLY A 1 84 ? -24.823 -5.809 36.150 1.00 74.81 84 GLY A CA 1
ATOM 662 C C . GLY A 1 84 ? -25.727 -6.935 36.670 1.00 74.81 84 GLY A C 1
ATOM 663 O O . GLY A 1 84 ? -26.129 -6.910 37.827 1.00 74.81 84 GLY A O 1
ATOM 664 N N . THR A 1 85 ? -26.118 -7.888 35.822 1.00 82.50 85 THR A N 1
ATOM 665 C CA . THR A 1 85 ? -27.015 -9.003 36.153 1.00 82.50 85 THR A CA 1
ATOM 666 C C . THR A 1 85 ? -26.477 -10.314 35.591 1.00 82.50 85 THR A C 1
ATOM 668 O O . THR A 1 85 ? -25.997 -10.389 34.461 1.00 82.50 85 THR A O 1
ATOM 671 N N . CYS A 1 86 ? -26.548 -11.369 36.396 1.00 87.38 86 CYS A N 1
ATOM 6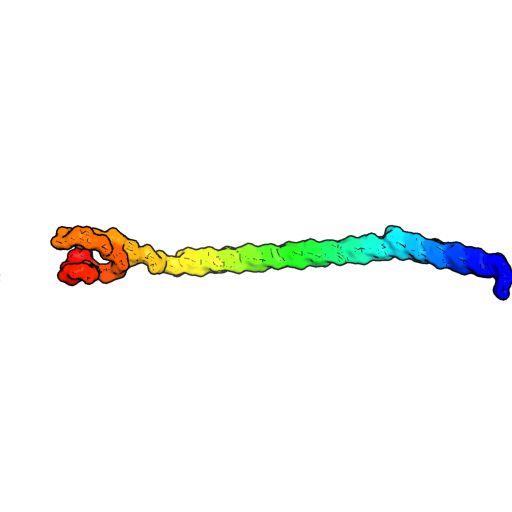72 C CA . CYS A 1 86 ? -26.042 -12.688 36.067 1.00 87.38 86 CYS A CA 1
ATOM 673 C C . CYS A 1 86 ? -26.985 -13.395 35.092 1.00 87.38 86 CYS A C 1
ATOM 675 O O . CYS A 1 86 ? -28.151 -13.632 35.405 1.00 87.38 86 CYS A O 1
ATOM 677 N N . LEU A 1 87 ? -26.460 -13.831 33.948 1.00 86.62 87 LEU A N 1
ATOM 678 C CA . LEU A 1 87 ? -27.206 -14.548 32.909 1.00 86.62 87 LEU A CA 1
ATOM 679 C C . LEU A 1 87 ? -27.709 -15.925 33.362 1.00 86.62 87 LEU A C 1
ATOM 681 O O . LEU A 1 87 ? -28.608 -16.485 32.740 1.00 86.62 87 LEU A O 1
ATOM 685 N N . ARG A 1 88 ? -27.128 -16.487 34.430 1.00 88.56 88 ARG A N 1
ATOM 686 C CA . ARG A 1 88 ? -27.481 -17.821 34.930 1.00 88.56 88 ARG A CA 1
ATOM 687 C C . ARG A 1 88 ? -28.551 -17.795 36.016 1.00 88.56 88 ARG A C 1
ATOM 689 O O . ARG A 1 88 ? -29.467 -18.606 35.969 1.00 88.56 88 ARG A O 1
ATOM 696 N N . CYS A 1 89 ? -28.408 -16.926 37.014 1.00 90.94 89 CYS A N 1
ATOM 697 C CA . CYS A 1 89 ? -29.306 -16.900 38.175 1.00 90.94 89 CYS A CA 1
ATOM 698 C C . CYS A 1 89 ? -30.164 -15.634 38.269 1.00 90.94 89 CYS A C 1
ATOM 700 O O . CYS A 1 89 ? -31.030 -15.566 39.134 1.00 90.94 89 CYS A O 1
ATOM 702 N N . GLY A 1 90 ? -29.924 -14.629 37.422 1.00 86.56 90 GLY A N 1
ATOM 703 C CA . GLY A 1 90 ? -30.603 -13.334 37.492 1.00 86.56 90 GLY A CA 1
ATOM 704 C C . GLY A 1 90 ? -30.157 -12.437 38.654 1.00 86.56 90 GLY A C 1
ATOM 705 O O . GLY A 1 90 ? -30.686 -11.339 38.785 1.00 86.56 90 GLY A O 1
ATOM 706 N N . GLY A 1 91 ? -29.201 -12.877 39.482 1.00 84.50 91 GLY A N 1
ATOM 707 C CA . GLY A 1 91 ? -28.644 -12.089 40.588 1.00 84.50 91 GLY A CA 1
ATOM 708 C C . GLY A 1 91 ? -27.834 -10.882 40.110 1.00 84.50 91 GLY A C 1
ATOM 709 O O . GLY A 1 91 ? -27.356 -10.856 38.975 1.00 84.50 91 GLY A O 1
ATOM 710 N N . THR A 1 92 ? -27.671 -9.875 40.961 1.00 82.88 92 THR A N 1
ATOM 711 C CA . THR A 1 92 ? -26.914 -8.658 40.632 1.00 82.88 92 THR A CA 1
ATOM 712 C C . THR A 1 92 ? -25.411 -8.949 40.629 1.00 82.88 92 THR A C 1
ATOM 714 O O . THR A 1 92 ? -24.874 -9.494 41.589 1.00 82.88 92 THR A O 1
ATOM 717 N N . LEU A 1 93 ? -24.716 -8.580 39.554 1.00 77.00 93 LEU A N 1
ATOM 718 C CA . LEU A 1 93 ? -23.257 -8.587 39.486 1.00 77.00 93 LEU A CA 1
ATOM 719 C C . LEU A 1 93 ? -22.765 -7.278 40.103 1.00 77.00 93 LEU A C 1
ATOM 721 O O . LEU A 1 93 ? -22.981 -6.200 39.549 1.00 77.00 93 LEU A O 1
ATOM 725 N N . THR A 1 94 ? -22.197 -7.364 41.300 1.00 63.94 94 THR A N 1
ATOM 726 C CA . THR A 1 94 ? -21.553 -6.228 41.959 1.00 63.94 94 THR A CA 1
ATOM 727 C C . THR A 1 94 ? -20.167 -6.036 41.359 1.00 63.94 94 THR A C 1
ATOM 729 O O . THR A 1 94 ? -19.354 -6.961 41.423 1.00 63.94 94 THR A O 1
ATOM 732 N N . THR A 1 95 ? -19.942 -4.857 40.778 1.00 57.38 95 THR A N 1
ATOM 733 C CA . THR A 1 95 ? -18.660 -4.397 40.231 1.00 57.38 95 THR A CA 1
ATOM 734 C C . THR A 1 95 ? -17.532 -4.453 41.253 1.00 57.38 95 THR A C 1
ATOM 736 O O . THR A 1 95 ? -17.797 -4.148 42.439 1.00 57.38 95 THR A O 1
#

Sequence (95 aa):
MDSFGSVILVGVLIIMSLIWLTFIMPYAESKKSEELDAEEKDISRQYEAKVTQREIEFAGVPNALDWSMQICQDCGFVNICRTGTCLRCGGTLTT